Protein AF-A0A8T2FVZ8-F1 (afdb_monomer_lite)

Sequence (62 aa):
KRECFKYRAPYTRGSCDNYKHVKSAVCKKVCQRRKDFDGRCELFQDERGLQLGCLCFSSDCK

Structure (mmCIF, N/CA/C/O backbone):
data_AF-A0A8T2FVZ8-F1
#
_entry.id   AF-A0A8T2FVZ8-F1
#
loop_
_atom_site.group_PDB
_atom_site.id
_atom_site.type_symbol
_atom_site.labe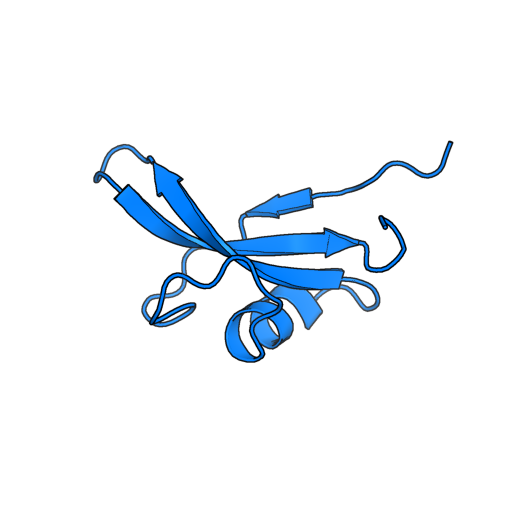l_atom_id
_atom_site.label_alt_id
_atom_site.label_comp_id
_atom_site.label_asym_id
_atom_site.label_entity_id
_atom_site.label_seq_id
_atom_site.pdbx_PDB_ins_code
_atom_site.Cartn_x
_atom_site.Cartn_y
_atom_site.Cartn_z
_atom_site.occupancy
_atom_site.B_iso_or_equiv
_atom_site.auth_seq_id
_atom_site.auth_comp_id
_atom_site.auth_asym_id
_atom_site.auth_atom_id
_atom_site.pdbx_PDB_model_num
ATOM 1 N N . LYS A 1 1 ? -8.769 10.079 21.459 1.00 49.25 1 LYS A N 1
ATOM 2 C CA . LYS A 1 1 ? -8.450 10.336 20.032 1.00 49.25 1 LYS A CA 1
ATOM 3 C C . LYS A 1 1 ? -8.107 8.983 19.415 1.00 49.25 1 LYS A C 1
ATOM 5 O O . LYS A 1 1 ? -7.231 8.339 19.969 1.00 49.25 1 LYS A O 1
ATOM 10 N N . ARG A 1 2 ? -8.828 8.485 18.396 1.00 55.69 2 ARG A N 1
ATOM 11 C CA . ARG A 1 2 ? -8.422 7.238 17.711 1.00 55.69 2 ARG A CA 1
ATOM 12 C C . ARG A 1 2 ? -7.094 7.522 17.009 1.00 55.69 2 ARG A C 1
ATOM 14 O O . ARG A 1 2 ? -7.032 8.443 16.202 1.00 55.69 2 ARG A O 1
ATOM 21 N N . GLU A 1 3 ? -6.033 6.814 17.376 1.00 61.97 3 GLU A N 1
ATOM 22 C CA . GLU A 1 3 ? -4.733 6.983 16.730 1.00 61.97 3 GLU A CA 1
ATOM 23 C C . GLU A 1 3 ? -4.786 6.428 15.308 1.00 61.97 3 GLU A C 1
ATOM 25 O O . GLU A 1 3 ? -5.106 5.260 15.083 1.00 61.97 3 GLU A O 1
ATOM 30 N N . CYS A 1 4 ? -4.478 7.287 14.339 1.00 73.00 4 CYS A N 1
ATOM 31 C CA . CYS A 1 4 ? -4.380 6.893 12.947 1.00 73.00 4 CYS A CA 1
ATOM 32 C C . CYS A 1 4 ? -3.070 6.166 12.692 1.00 73.00 4 CYS A C 1
ATOM 34 O O . CYS A 1 4 ? -2.028 6.785 12.475 1.00 73.00 4 CYS A O 1
ATOM 36 N N . PHE A 1 5 ? -3.132 4.837 12.714 1.00 77.62 5 PHE A N 1
ATOM 37 C CA . PHE A 1 5 ? -1.977 4.006 12.430 1.00 77.62 5 PHE A CA 1
ATOM 38 C C . PHE A 1 5 ? -1.759 3.906 10.917 1.00 77.62 5 PHE A C 1
ATOM 40 O O . PHE A 1 5 ? -2.656 3.537 10.155 1.00 77.62 5 PHE A O 1
ATOM 47 N N . LYS A 1 6 ? -0.538 4.224 10.486 1.00 85.62 6 LYS A N 1
ATOM 48 C CA . LYS A 1 6 ? -0.073 4.058 9.108 1.00 85.62 6 LYS A CA 1
ATOM 49 C C . LYS A 1 6 ? 1.275 3.352 9.112 1.00 85.62 6 LYS A C 1
ATOM 51 O O . LYS A 1 6 ? 2.120 3.651 9.951 1.00 85.62 6 LYS A O 1
ATOM 56 N N . TYR A 1 7 ? 1.486 2.432 8.180 1.00 85.00 7 TYR A N 1
ATOM 57 C CA . TYR A 1 7 ? 2.765 1.745 8.020 1.00 85.00 7 TYR A CA 1
ATOM 58 C C . TYR A 1 7 ? 3.052 1.452 6.547 1.00 85.00 7 TYR A C 1
ATOM 60 O O . TYR A 1 7 ? 2.139 1.211 5.757 1.00 85.00 7 TYR A O 1
ATOM 68 N N . ARG A 1 8 ? 4.334 1.468 6.166 1.00 84.81 8 ARG A N 1
ATOM 69 C CA . ARG A 1 8 ? 4.783 0.971 4.859 1.00 84.81 8 ARG A CA 1
ATOM 70 C C . ARG A 1 8 ? 4.749 -0.552 4.914 1.00 84.81 8 ARG A C 1
ATOM 72 O O . ARG A 1 8 ? 5.376 -1.143 5.793 1.00 84.81 8 ARG A O 1
ATOM 79 N N . ALA A 1 9 ? 4.014 -1.192 4.012 1.00 80.62 9 ALA A N 1
ATOM 80 C CA . ALA A 1 9 ? 4.070 -2.642 3.919 1.00 80.62 9 ALA A CA 1
ATOM 81 C C . ALA A 1 9 ? 5.477 -3.085 3.484 1.00 80.62 9 ALA A C 1
ATOM 83 O O . ALA A 1 9 ? 6.115 -2.368 2.705 1.00 80.62 9 ALA A O 1
ATOM 84 N N . PRO A 1 10 ? 5.965 -4.252 3.945 1.00 72.81 10 PRO A N 1
ATOM 85 C CA . PRO A 1 10 ? 7.236 -4.788 3.476 1.00 72.81 10 PRO A CA 1
ATOM 86 C C . PRO A 1 10 ? 7.223 -4.864 1.948 1.00 72.81 10 PRO A C 1
ATOM 88 O O . PRO A 1 10 ? 6.289 -5.411 1.355 1.00 72.81 10 PRO A O 1
ATOM 91 N N . TYR A 1 11 ? 8.241 -4.266 1.322 1.00 64.19 11 TYR A N 1
ATOM 92 C CA . TYR A 1 11 ? 8.352 -4.203 -0.129 1.00 64.19 11 TYR A CA 1
ATOM 93 C C . TYR A 1 11 ? 8.348 -5.621 -0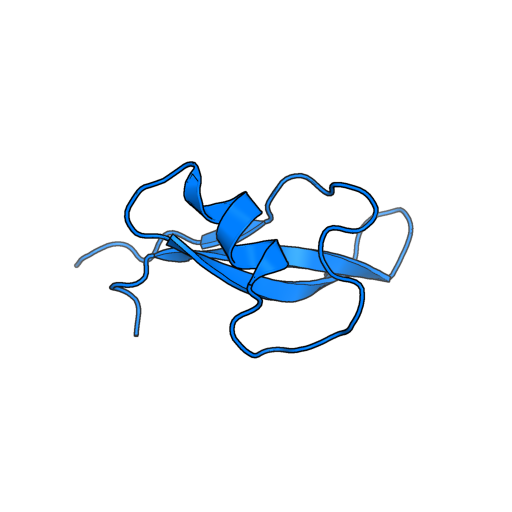.695 1.00 64.19 11 TYR A C 1
ATOM 95 O O . TYR A 1 11 ? 9.302 -6.381 -0.541 1.00 64.19 11 TYR A O 1
ATOM 103 N N . THR A 1 12 ? 7.246 -5.983 -1.336 1.00 62.38 12 THR A N 1
ATOM 104 C CA . THR A 1 12 ? 7.150 -7.196 -2.137 1.00 62.38 12 THR A CA 1
ATOM 105 C C . THR A 1 12 ? 7.302 -6.754 -3.590 1.00 62.38 12 THR A C 1
ATOM 107 O O . THR A 1 12 ? 6.610 -5.850 -4.059 1.00 62.38 12 THR A O 1
ATOM 110 N N . ARG A 1 13 ? 8.274 -7.301 -4.316 1.00 58.69 13 ARG A N 1
ATOM 111 C CA . ARG A 1 13 ? 8.482 -6.941 -5.725 1.00 58.69 13 ARG A CA 1
ATOM 112 C C . ARG A 1 13 ? 7.176 -7.213 -6.497 1.00 58.69 13 ARG A C 1
ATOM 114 O O . ARG A 1 13 ? 6.644 -8.311 -6.387 1.00 58.69 13 ARG A O 1
ATOM 121 N N . GLY A 1 14 ? 6.638 -6.208 -7.196 1.00 60.50 14 GLY A N 1
ATOM 122 C CA . GLY A 1 14 ? 5.316 -6.279 -7.852 1.00 60.50 14 GLY A CA 1
ATOM 123 C C . GLY A 1 14 ? 4.111 -5.917 -6.964 1.00 60.50 14 GLY A C 1
ATOM 124 O O . GLY A 1 14 ? 2.973 -6.191 -7.327 1.00 60.50 14 GLY A O 1
ATOM 125 N N . SER A 1 15 ? 4.318 -5.315 -5.784 1.00 66.00 15 SER A N 1
ATOM 126 C CA . SER A 1 15 ? 3.201 -4.919 -4.898 1.00 66.00 15 SER A CA 1
ATOM 127 C C . SER A 1 15 ? 2.368 -3.754 -5.424 1.00 66.00 15 SER A C 1
ATOM 129 O O . SER A 1 15 ? 1.218 -3.580 -5.030 1.00 66.00 15 SER A O 1
ATOM 131 N N . CYS A 1 16 ? 2.966 -2.897 -6.240 1.00 71.12 16 CYS A N 1
ATOM 132 C CA . CYS A 1 16 ? 2.311 -1.733 -6.804 1.00 71.12 16 CYS A CA 1
ATOM 133 C C . CYS A 1 16 ? 3.056 -1.410 -8.121 1.00 71.12 16 CYS A C 1
ATOM 135 O O . CYS A 1 16 ? 4.165 -0.887 -8.087 1.00 71.12 16 CYS A O 1
ATOM 137 N N . ASP A 1 17 ? 2.469 -1.751 -9.273 1.00 68.06 17 ASP A N 1
ATOM 138 C CA . ASP A 1 17 ? 3.111 -1.585 -10.594 1.00 68.06 17 ASP A CA 1
ATOM 139 C C . ASP A 1 17 ? 2.952 -0.177 -11.185 1.00 68.06 17 ASP A C 1
ATOM 141 O O . ASP A 1 17 ? 3.651 0.194 -12.120 1.00 68.06 17 ASP A O 1
ATOM 145 N N . ASN A 1 18 ? 2.027 0.620 -10.642 1.00 68.62 18 ASN A N 1
ATOM 146 C CA . ASN A 1 18 ? 1.768 1.988 -11.079 1.00 68.62 18 ASN A CA 1
ATOM 147 C C . ASN A 1 18 ? 1.567 2.911 -9.878 1.00 68.62 18 ASN A C 1
ATOM 149 O O . ASN A 1 18 ? 0.843 2.570 -8.934 1.00 68.62 18 ASN A O 1
ATOM 153 N N . TYR A 1 19 ? 2.164 4.103 -9.944 1.00 66.88 19 TYR A N 1
ATOM 154 C CA . TYR A 1 19 ? 1.920 5.157 -8.970 1.00 66.88 19 TYR A CA 1
ATOM 155 C C . TYR A 1 19 ? 0.471 5.620 -9.055 1.00 66.88 19 TYR A C 1
ATOM 157 O O . TYR A 1 19 ? 0.019 6.177 -10.054 1.00 66.88 19 TYR A O 1
ATOM 165 N N . LYS A 1 20 ? -0.274 5.349 -7.993 1.00 65.94 20 LYS A N 1
ATOM 166 C CA . LYS A 1 20 ? -1.671 5.721 -7.848 1.00 65.94 20 LYS A CA 1
ATOM 167 C C . LYS A 1 20 ? -1.879 6.037 -6.375 1.00 65.94 20 LYS A C 1
ATOM 169 O O . LYS A 1 20 ? -2.071 5.125 -5.581 1.00 65.94 20 LYS A O 1
ATOM 174 N N . HIS A 1 21 ? -1.898 7.326 -6.030 1.00 68.69 21 HIS A N 1
ATOM 175 C CA . HIS A 1 21 ? -2.285 7.825 -4.698 1.00 68.69 21 HIS A CA 1
ATOM 176 C C . HIS A 1 21 ? -3.709 7.423 -4.267 1.00 68.69 21 HIS A C 1
ATOM 178 O O . HIS A 1 21 ? -4.163 7.759 -3.175 1.00 68.69 21 HIS A O 1
ATOM 184 N N . VAL A 1 22 ? -4.438 6.715 -5.130 1.00 70.75 22 VAL A N 1
ATOM 185 C CA . VAL A 1 22 ? -5.739 6.121 -4.849 1.00 70.75 22 VAL A CA 1
ATOM 186 C C . VAL A 1 22 ? -5.594 4.720 -4.244 1.00 70.75 22 VAL A C 1
ATOM 188 O O . VAL A 1 22 ? -4.535 4.092 -4.287 1.00 70.75 22 VAL A O 1
ATOM 191 N N . LYS A 1 23 ? -6.690 4.203 -3.679 1.00 73.12 23 LYS A N 1
ATOM 192 C CA . LYS A 1 23 ? -6.753 2.821 -3.188 1.00 73.12 23 LYS A CA 1
ATOM 193 C C . LYS A 1 23 ? -6.332 1.851 -4.295 1.00 73.12 23 LYS A C 1
ATOM 195 O O . LYS A 1 23 ? -6.856 1.906 -5.405 1.00 73.12 23 LYS A O 1
ATOM 200 N N . SER A 1 24 ? -5.420 0.941 -3.979 1.00 79.94 24 SER A N 1
ATOM 201 C CA . SER A 1 24 ? -4.960 -0.096 -4.903 1.00 79.94 24 SER A CA 1
ATOM 202 C C . SER A 1 24 ? -5.417 -1.458 -4.408 1.00 79.94 24 SER A C 1
ATOM 204 O O . SER A 1 24 ? -5.222 -1.789 -3.243 1.00 79.94 24 SER A O 1
ATOM 206 N N . ALA A 1 25 ? -6.012 -2.269 -5.285 1.00 80.75 25 ALA A N 1
ATOM 207 C CA . ALA A 1 25 ? -6.446 -3.620 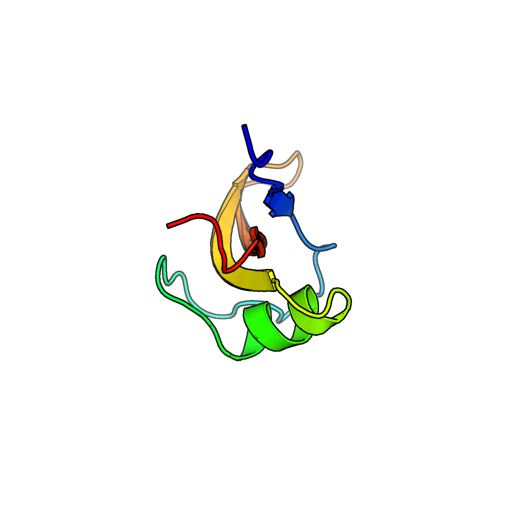-4.932 1.00 80.75 25 ALA A CA 1
ATOM 208 C C . ALA A 1 25 ? -5.264 -4.517 -4.529 1.00 80.75 25 ALA A C 1
ATOM 210 O O . ALA A 1 25 ? -5.398 -5.330 -3.615 1.00 80.75 25 ALA A O 1
ATOM 211 N N . VAL A 1 26 ? -4.100 -4.339 -5.168 1.00 80.69 26 VAL A N 1
ATOM 212 C CA . VAL A 1 26 ? -2.873 -5.070 -4.819 1.00 80.69 26 VAL A CA 1
ATOM 213 C C . VAL A 1 26 ? -2.406 -4.645 -3.432 1.00 80.69 26 VAL A C 1
ATOM 215 O O . VAL A 1 26 ? -2.275 -5.473 -2.533 1.00 80.69 26 VAL A O 1
ATOM 218 N N . CYS A 1 27 ? -2.277 -3.336 -3.221 1.00 84.12 27 CYS A N 1
ATOM 219 C CA . CYS A 1 27 ? -1.778 -2.793 -1.969 1.00 84.12 27 CYS A CA 1
ATOM 220 C C . CYS A 1 27 ? -2.804 -3.057 -0.822 1.00 84.12 27 CYS A C 1
ATOM 222 O O . CYS A 1 27 ? -2.407 -3.347 0.301 1.00 84.12 27 CYS A O 1
ATOM 224 N N . LYS A 1 28 ? -4.117 -3.142 -1.108 1.00 82.44 28 LYS A N 1
ATOM 225 C CA . LYS A 1 28 ? -5.168 -3.618 -0.180 1.00 82.44 28 LYS A CA 1
ATOM 226 C C . LYS A 1 28 ? -4.964 -5.075 0.244 1.00 82.44 28 LYS A C 1
ATOM 228 O O . LYS A 1 28 ? -5.043 -5.349 1.435 1.00 82.44 28 LYS A O 1
ATOM 233 N N . LYS A 1 29 ? -4.669 -6.003 -0.678 1.00 83.88 29 LYS A N 1
ATOM 234 C CA . LYS A 1 29 ? -4.370 -7.411 -0.328 1.00 83.88 29 LYS A CA 1
ATOM 235 C C . LYS A 1 29 ? -3.169 -7.518 0.616 1.00 83.88 29 LYS A C 1
ATOM 237 O O . LYS A 1 29 ? -3.195 -8.308 1.553 1.00 83.88 29 LYS A O 1
ATOM 242 N N . VAL A 1 30 ? -2.142 -6.695 0.401 1.00 83.38 30 VAL A N 1
ATOM 243 C CA . VAL A 1 30 ? -0.961 -6.645 1.277 1.00 83.38 30 VAL A CA 1
ATOM 244 C C . VAL A 1 30 ? -1.323 -6.105 2.672 1.00 83.38 30 VAL A C 1
ATOM 246 O O . VAL A 1 30 ? -0.881 -6.648 3.686 1.00 83.38 30 VAL A O 1
ATOM 249 N N . CYS A 1 31 ? -2.169 -5.074 2.741 1.00 82.00 31 CYS A N 1
ATOM 250 C CA . CYS A 1 31 ? -2.608 -4.456 3.997 1.00 82.00 31 CYS A CA 1
ATOM 251 C C . CYS A 1 31 ? -3.668 -5.268 4.769 1.00 82.00 31 CYS A C 1
ATOM 253 O O . CYS A 1 31 ? -3.785 -5.117 5.984 1.00 82.00 31 CYS A O 1
ATOM 255 N N . GLN A 1 32 ? -4.381 -6.188 4.107 1.00 72.56 32 GLN A N 1
ATOM 256 C CA . GLN A 1 32 ? -5.446 -7.023 4.686 1.00 72.56 32 GLN A CA 1
ATOM 257 C C . GLN A 1 32 ? -5.000 -7.993 5.792 1.00 72.56 32 GLN A C 1
ATOM 259 O O . GLN A 1 32 ? -5.850 -8.621 6.422 1.00 72.56 32 GLN A O 1
ATOM 264 N N . ARG A 1 33 ? -3.697 -8.096 6.100 1.00 66.38 33 ARG A N 1
ATOM 265 C CA . ARG A 1 33 ? -3.235 -8.782 7.323 1.00 66.38 33 ARG A CA 1
ATOM 266 C C . ARG A 1 33 ? -3.834 -8.175 8.601 1.00 66.38 33 ARG A C 1
ATOM 268 O O . ARG A 1 33 ? -3.873 -8.856 9.620 1.00 66.38 33 ARG A O 1
ATOM 275 N N . ARG A 1 34 ? -4.312 -6.924 8.559 1.00 69.38 34 ARG A N 1
ATOM 276 C CA . ARG A 1 34 ? -5.137 -6.305 9.607 1.00 69.38 34 ARG A CA 1
ATOM 277 C C . ARG A 1 34 ? -6.524 -5.999 9.035 1.00 69.38 34 ARG A C 1
ATOM 279 O O . ARG A 1 34 ? -6.622 -5.426 7.955 1.00 69.38 34 ARG A O 1
ATOM 286 N N . LYS A 1 35 ? -7.584 -6.393 9.753 1.00 66.94 35 LYS A N 1
ATOM 287 C CA . LYS A 1 35 ? -8.972 -6.445 9.247 1.00 66.94 35 LYS A CA 1
ATOM 288 C C . LYS A 1 35 ? -9.577 -5.090 8.835 1.00 66.94 35 LYS A C 1
ATOM 290 O O . LYS A 1 35 ? -10.565 -5.093 8.115 1.00 66.94 35 LYS A O 1
ATOM 295 N N . ASP A 1 36 ? -8.936 -3.972 9.171 1.00 78.75 36 ASP A N 1
ATOM 296 C CA . ASP A 1 36 ? -9.476 -2.615 8.992 1.00 78.75 36 ASP A CA 1
ATOM 297 C C . ASP A 1 36 ? -8.464 -1.660 8.343 1.00 78.75 36 ASP A C 1
ATOM 299 O O . ASP A 1 36 ? -8.387 -0.484 8.689 1.00 78.75 36 ASP A O 1
ATOM 303 N N . PHE A 1 37 ? -7.616 -2.177 7.452 1.00 83.38 37 PHE A N 1
ATOM 304 C CA . PHE A 1 37 ? -6.609 -1.378 6.756 1.00 83.38 37 PHE A CA 1
ATOM 305 C C . PHE A 1 37 ? -6.877 -1.308 5.253 1.00 83.38 37 PHE A C 1
ATOM 307 O O . PHE A 1 37 ? -7.052 -2.321 4.572 1.00 83.38 37 PHE A O 1
ATOM 314 N N . ASP A 1 38 ? -6.831 -0.091 4.721 1.00 85.25 38 ASP A N 1
ATOM 315 C CA . ASP A 1 38 ? -6.758 0.177 3.293 1.00 85.25 38 ASP A CA 1
ATOM 316 C C . ASP A 1 38 ? -5.294 0.310 2.850 1.00 85.25 38 ASP A C 1
ATOM 318 O O . ASP A 1 38 ? -4.402 0.612 3.644 1.00 85.25 38 ASP A O 1
ATOM 322 N N . GLY A 1 39 ? -5.051 0.079 1.557 1.00 86.44 39 GLY A N 1
ATOM 323 C CA . GLY A 1 39 ? -3.729 0.181 0.947 1.00 86.44 39 GLY A CA 1
AT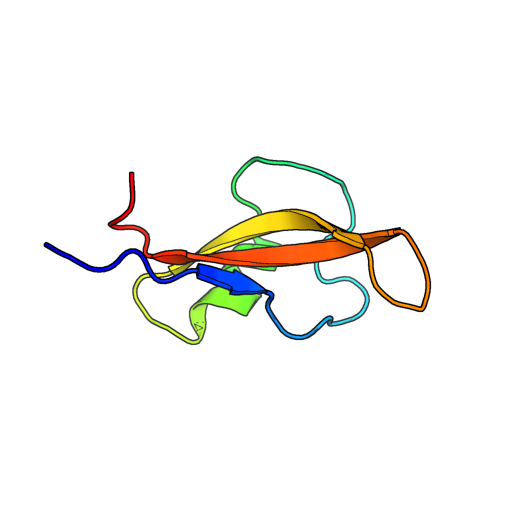OM 324 C C . GLY A 1 39 ? -3.728 1.083 -0.283 1.00 86.44 39 GLY A C 1
ATOM 325 O O . GLY A 1 39 ? -4.610 0.972 -1.139 1.00 86.44 39 GLY A O 1
ATOM 326 N N . ARG A 1 40 ? -2.717 1.947 -0.399 1.00 86.69 40 ARG A N 1
ATOM 327 C CA . ARG A 1 40 ? -2.481 2.811 -1.572 1.00 86.69 40 ARG A CA 1
ATOM 328 C C . ARG A 1 40 ? -1.054 2.666 -2.098 1.00 86.69 40 ARG A C 1
ATOM 330 O O . ARG A 1 40 ? -0.156 2.333 -1.323 1.00 86.69 40 ARG A O 1
ATOM 337 N N . CYS A 1 41 ? -0.858 2.901 -3.394 1.00 86.31 41 CYS A N 1
ATOM 338 C CA . CYS A 1 41 ? 0.482 2.950 -3.976 1.00 86.31 41 CYS A CA 1
ATOM 339 C C . CYS A 1 41 ? 1.116 4.299 -3.634 1.00 86.31 41 CYS A C 1
ATOM 341 O O . CYS A 1 41 ? 0.556 5.340 -3.970 1.00 86.31 41 CYS A O 1
ATOM 343 N N . GLU A 1 42 ? 2.291 4.286 -3.021 1.00 85.19 42 GLU A N 1
ATOM 344 C CA . GLU A 1 42 ? 3.064 5.493 -2.732 1.00 85.19 42 GLU A CA 1
ATOM 345 C C . GLU A 1 42 ? 4.508 5.322 -3.182 1.00 85.19 42 GLU A C 1
ATOM 347 O O . GLU A 1 42 ? 5.030 4.206 -3.250 1.00 85.19 42 GLU A O 1
ATOM 352 N N . LEU A 1 43 ? 5.136 6.451 -3.492 1.00 85.44 43 LEU A N 1
ATOM 353 C CA . LEU A 1 43 ? 6.565 6.523 -3.732 1.00 85.44 43 LEU A CA 1
ATOM 354 C C . LEU A 1 43 ? 7.272 6.658 -2.388 1.00 85.44 43 LEU A C 1
ATOM 356 O O . LEU A 1 43 ? 6.970 7.546 -1.594 1.00 85.44 43 LEU A O 1
ATOM 360 N N . PHE A 1 44 ? 8.222 5.769 -2.148 1.00 82.56 44 PHE A N 1
ATOM 361 C CA . PHE A 1 44 ? 9.077 5.795 -0.978 1.00 82.56 44 PHE A CA 1
ATOM 362 C C . PHE A 1 44 ? 10.512 5.985 -1.431 1.00 82.56 44 PHE A C 1
ATOM 364 O O . PHE A 1 44 ? 10.978 5.307 -2.343 1.00 82.56 44 PHE A O 1
ATOM 371 N N . GLN A 1 45 ? 11.211 6.899 -0.775 1.00 83.50 45 GLN A N 1
ATOM 372 C CA . GLN A 1 45 ? 12.645 7.043 -0.934 1.00 83.50 45 GLN A CA 1
ATOM 373 C C . GLN A 1 45 ? 13.326 6.161 0.113 1.00 83.50 45 GLN A C 1
ATOM 375 O O . GLN A 1 45 ? 13.049 6.287 1.307 1.00 83.50 45 GLN A O 1
ATOM 380 N N . ASP A 1 46 ? 14.174 5.242 -0.333 1.00 78.69 46 ASP A N 1
ATOM 381 C CA . ASP A 1 46 ? 15.082 4.490 0.531 1.00 78.69 46 ASP A CA 1
ATOM 382 C C . ASP A 1 46 ? 16.516 4.555 -0.009 1.00 78.69 46 ASP A C 1
ATOM 384 O O . ASP A 1 46 ? 16.788 5.248 -0.991 1.00 78.69 46 ASP A O 1
ATOM 388 N N . GLU A 1 47 ? 17.451 3.869 0.650 1.00 81.75 47 GLU A N 1
ATOM 389 C CA . GLU A 1 47 ? 18.878 3.874 0.295 1.00 81.75 47 GLU A CA 1
ATOM 390 C C . GLU A 1 47 ? 19.146 3.422 -1.151 1.00 81.75 47 GLU A C 1
ATOM 392 O O . GLU A 1 47 ? 20.190 3.738 -1.717 1.00 81.75 47 GLU A O 1
ATOM 397 N N . ARG A 1 48 ? 18.203 2.706 -1.777 1.00 78.88 48 ARG A N 1
ATOM 398 C CA . ARG A 1 48 ? 18.292 2.230 -3.166 1.00 78.88 48 ARG A CA 1
ATOM 399 C C . ARG A 1 48 ? 17.591 3.155 -4.167 1.00 78.88 48 ARG A C 1
ATO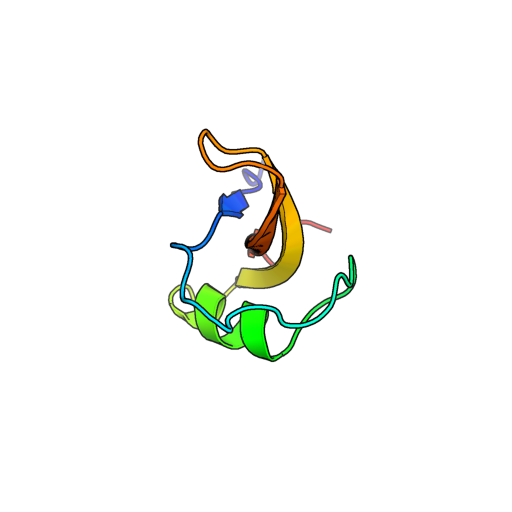M 401 O O . ARG A 1 48 ? 17.487 2.798 -5.339 1.00 78.88 48 ARG A O 1
ATOM 408 N N . GLY A 1 49 ? 17.097 4.313 -3.725 1.00 83.31 49 GLY A N 1
ATOM 409 C CA . GLY A 1 49 ? 16.406 5.305 -4.547 1.00 83.31 49 GLY A CA 1
ATOM 410 C C . GLY A 1 49 ? 14.889 5.339 -4.340 1.00 83.31 49 GLY A C 1
ATOM 411 O O . GLY A 1 49 ? 14.359 4.907 -3.318 1.00 83.31 49 GLY A O 1
ATOM 412 N N . LEU A 1 50 ? 14.185 5.909 -5.319 1.00 82.50 50 LEU A N 1
ATOM 413 C CA . LEU A 1 50 ? 12.726 6.013 -5.329 1.00 82.50 50 LEU A CA 1
ATOM 414 C C . LEU A 1 50 ? 12.100 4.683 -5.765 1.00 82.50 50 LEU A C 1
ATOM 416 O O . LEU A 1 50 ? 12.294 4.241 -6.895 1.00 82.50 50 LEU A O 1
ATOM 420 N N . GLN A 1 51 ? 11.324 4.061 -4.878 1.00 80.56 51 GLN A N 1
ATOM 421 C CA . GLN A 1 51 ? 10.605 2.816 -5.146 1.00 80.56 51 GLN A CA 1
ATOM 422 C C . GLN A 1 51 ? 9.119 2.941 -4.825 1.00 80.56 51 GLN A C 1
ATOM 424 O O . GLN A 1 51 ? 8.716 3.559 -3.839 1.00 80.56 51 GLN A O 1
ATOM 429 N N . LEU A 1 52 ? 8.289 2.294 -5.641 1.00 82.06 52 LEU A N 1
ATOM 430 C CA . LEU A 1 52 ? 6.864 2.159 -5.362 1.00 82.06 52 LEU A CA 1
ATOM 431 C C . LEU A 1 52 ? 6.622 1.105 -4.284 1.00 82.06 52 LEU A C 1
ATOM 433 O O . LEU A 1 52 ? 7.204 0.024 -4.305 1.00 82.06 52 LEU A O 1
ATOM 437 N N . GLY A 1 53 ? 5.722 1.392 -3.352 1.00 84.94 53 GLY A N 1
ATOM 438 C CA . GLY A 1 53 ? 5.309 0.439 -2.328 1.00 84.94 53 GLY A CA 1
ATOM 439 C C . GLY A 1 53 ? 3.878 0.665 -1.864 1.00 84.94 53 GLY A C 1
ATOM 440 O O . GLY A 1 53 ? 3.218 1.628 -2.256 1.00 84.94 53 GLY A O 1
ATOM 441 N N . CYS A 1 54 ? 3.399 -0.216 -0.989 1.00 86.69 54 CYS A N 1
ATOM 442 C CA . CYS A 1 54 ? 2.090 -0.062 -0.363 1.00 86.69 54 CYS A CA 1
ATOM 443 C C . CYS A 1 54 ? 2.211 0.758 0.920 1.00 86.69 54 CYS A C 1
ATOM 445 O O . CYS A 1 54 ? 2.922 0.355 1.844 1.00 86.69 54 CYS A O 1
ATOM 447 N N . LEU A 1 55 ? 1.452 1.846 1.024 1.00 87.69 55 LEU A N 1
ATOM 448 C CA . LEU A 1 55 ? 1.147 2.451 2.316 1.00 87.69 55 LEU A CA 1
ATOM 449 C C . LEU A 1 55 ? -0.163 1.865 2.842 1.00 87.69 55 LEU A C 1
ATOM 451 O O . LEU A 1 55 ? -1.198 2.003 2.188 1.00 87.69 55 LEU A O 1
ATOM 455 N N . CYS A 1 56 ? -0.109 1.248 4.019 1.00 87.69 56 CYS A N 1
ATOM 456 C CA . CYS A 1 56 ? -1.270 0.752 4.743 1.00 87.69 56 CYS A CA 1
ATOM 457 C C . CYS A 1 56 ? -1.722 1.783 5.774 1.00 87.69 56 CYS A C 1
ATOM 459 O O . CYS A 1 56 ? -0.895 2.309 6.521 1.00 87.69 56 CYS A O 1
ATOM 461 N N . PHE A 1 57 ? -3.021 2.054 5.844 1.00 86.31 57 PHE A N 1
ATOM 462 C CA . PHE A 1 57 ? -3.614 2.987 6.802 1.00 86.31 57 PHE A CA 1
ATOM 463 C C . PHE A 1 57 ? -4.959 2.461 7.303 1.00 86.31 57 PHE A C 1
ATOM 465 O O . PHE A 1 57 ? -5.670 1.793 6.551 1.00 86.31 57 PHE A O 1
ATOM 472 N N . SER A 1 58 ? -5.305 2.748 8.561 1.00 85.88 58 SER A N 1
ATOM 473 C CA . SER A 1 58 ? -6.614 2.377 9.109 1.00 85.88 58 SER A CA 1
ATOM 474 C C . SER A 1 58 ? -7.743 2.978 8.266 1.00 85.88 58 SER A C 1
ATOM 476 O O . SER A 1 58 ? -7.754 4.182 8.016 1.00 85.88 58 SER A O 1
ATOM 478 N N . SER A 1 59 ?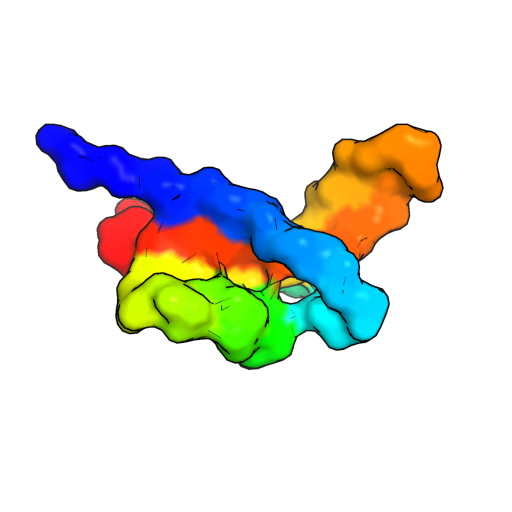 -8.710 2.159 7.858 1.00 77.31 59 SER A N 1
ATOM 479 C CA . SER A 1 59 ? -9.869 2.561 7.050 1.00 77.31 59 SER A CA 1
ATOM 480 C C . SER A 1 59 ? -10.752 3.606 7.740 1.00 77.31 59 SER A C 1
ATOM 482 O O . SER A 1 59 ? -11.388 4.415 7.063 1.00 77.31 59 SER A O 1
ATOM 484 N N . ASP A 1 60 ? -10.758 3.620 9.075 1.00 74.06 60 ASP A N 1
ATOM 485 C CA . ASP A 1 60 ? -11.437 4.619 9.908 1.00 74.06 60 ASP A CA 1
ATOM 486 C C . ASP A 1 60 ? -10.739 5.988 9.939 1.00 74.06 60 ASP A C 1
ATOM 488 O O . ASP A 1 60 ? -11.313 6.952 10.442 1.00 74.06 60 ASP A O 1
ATOM 492 N N . CYS A 1 61 ? -9.512 6.095 9.421 1.00 66.81 61 CYS A N 1
ATOM 493 C CA . CYS A 1 61 ? -8.807 7.367 9.293 1.00 66.81 61 CYS A CA 1
ATOM 494 C C . CYS A 1 61 ? -9.121 8.004 7.949 1.00 66.81 61 CYS A C 1
ATOM 496 O O . CYS A 1 61 ? -8.357 7.885 6.989 1.00 66.81 61 CYS A O 1
ATOM 498 N N . LYS A 1 62 ? -10.288 8.646 7.902 1.00 54.44 62 LYS A N 1
ATOM 499 C CA . LYS A 1 62 ? -10.661 9.608 6.867 1.00 54.44 62 LYS A CA 1
ATOM 500 C C . LYS A 1 62 ? -10.395 11.026 7.344 1.00 54.44 62 LYS A C 1
ATOM 502 O O . LYS A 1 62 ? -10.685 11.298 8.530 1.00 54.44 62 LYS A O 1
#

Radius of gyration: 11.36 Å; chains: 1; bounding box: 30×19×31 Å

Foldseek 3Di:
DPDKDKDWQDDDPVQDPDQDQDFDPSLQVSLPVPVFKTWHWDWDQDPVGTDITIMIIGNVPD

pLDDT: mean 76.24, std 9.61, range [49.25, 87.69]

Organism: Arabidopsis suecica (NCBI:txid45249)

Secondary structure (DSSP, 8-state):
-----EEEPP--TTS-SS--SSB-HHHHHHHTTSTTEEEEEEEEEETTEEEEEEEEEETT--